Protein AF-A0A6C0BHE9-F1 (afdb_monomer)

Mean predicted aligned error: 17.54 Å

Secondary structure (DSSP, 8-state):
-HHHHHHHHHHHHHHHHHHHHHHHHHHT--HHHHHHHHTTTSTTHHHHHHHHTTT------SPPPEEEEEETTEEEEEETT-EEEES-SSS--EEEEE-TTS-EEE-HHHHHHHTT-

pLDDT: mean 76.9, std 15.09, range [45.19, 94.06]

Organism: NCBI:txid1070528

Nearest PDB structures (foldseek):
  6lek-assembly1_A  TM=3.441E-01  e=4.115E+00  Megabalanus rosa
  9b8p-assembly1_H  TM=2.866E-01  e=3.170E+00  Rattus norvegicus
  7vau-assembly1_G  TM=2.851E-01  e=6.932E+00  Thermus thermophilus HB8

Foldseek 3Di:
DVVVVVVVVVVVLVVVLVVLVVVCVVVVHDSVVSCCVPVVVDPVVVVVVVVCVVPPPPPPDPDFDWDWDADPNAIWTQGPQQFTWHPPPVDTDGFFGQDPVRDTDGDPVNVVVVVVD

Solvent-accessible surface area (backbone atoms only — not comparable to full-atom values): 7102 Å² total; per-residue (Å²): 114,71,70,59,56,53,51,51,51,51,52,54,51,51,53,53,52,53,52,48,46,52,52,16,65,78,67,73,46,63,44,70,61,51,46,60,72,76,51,63,90,42,81,71,55,61,57,56,61,61,62,43,73,81,64,70,68,68,81,73,64,95,65,80,68,61,45,85,42,77,54,96,91,40,68,27,30,33,33,93,81,33,42,26,24,46,68,46,84,92,66,61,44,82,40,33,36,54,46,96,88,71,50,73,50,68,39,74,76,49,58,59,63,62,76,74,113

Radius of gyration: 24.93 Å; Cα contacts (8 Å, |Δi|>4): 99; chains: 1; bounding box: 58×30×66 Å

Structure (mmCIF, N/CA/C/O backbone):
data_AF-A0A6C0BHE9-F1
#
_entry.id   AF-A0A6C0BHE9-F1
#
loop_
_atom_site.group_PDB
_atom_site.id
_atom_site.type_symbol
_atom_site.label_atom_id
_atom_site.label_alt_id
_atom_site.label_comp_id
_atom_site.label_asym_id
_atom_site.label_entity_id
_atom_site.label_seq_id
_atom_site.pdbx_PDB_ins_code
_atom_site.Cartn_x
_atom_site.Cartn_y
_atom_site.Cartn_z
_atom_site.occupancy
_atom_site.B_iso_or_equiv
_atom_site.auth_seq_id
_atom_site.auth_comp_id
_atom_site.auth_asym_id
_atom_site.auth_atom_id
_atom_site.pdbx_PDB_model_num
ATOM 1 N N . MET A 1 1 ? 25.960 2.075 -43.405 1.00 55.19 1 MET A N 1
ATOM 2 C CA . MET A 1 1 ? 26.737 1.858 -42.164 1.00 55.19 1 MET A CA 1
ATOM 3 C C . MET A 1 1 ? 25.887 2.069 -40.912 1.00 55.19 1 MET A C 1
ATOM 5 O O . MET A 1 1 ? 25.933 1.227 -40.027 1.00 55.19 1 MET A O 1
ATOM 9 N N . ASP A 1 2 ? 25.024 3.088 -40.876 1.00 70.06 2 ASP A N 1
ATOM 10 C CA . ASP A 1 2 ? 24.160 3.383 -39.716 1.00 70.06 2 ASP A CA 1
ATOM 11 C C . ASP A 1 2 ? 23.223 2.258 -39.255 1.00 70.06 2 ASP A C 1
ATOM 13 O O . ASP A 1 2 ? 22.941 2.150 -38.066 1.00 70.06 2 ASP A O 1
ATOM 17 N N . ALA A 1 3 ? 22.727 1.409 -40.161 1.00 74.62 3 ALA A N 1
ATOM 18 C CA . ALA A 1 3 ? 21.828 0.312 -39.790 1.00 74.62 3 ALA A CA 1
ATOM 19 C C . ALA A 1 3 ? 22.531 -0.766 -38.944 1.00 74.62 3 ALA A C 1
ATOM 21 O O . ALA A 1 3 ? 21.960 -1.267 -37.978 1.00 74.62 3 ALA A O 1
ATOM 22 N N . ILE A 1 4 ? 23.791 -1.069 -39.269 1.00 79.75 4 ILE A N 1
ATOM 23 C CA . ILE A 1 4 ? 24.601 -2.065 -38.557 1.00 79.75 4 ILE A CA 1
ATOM 24 C C . ILE A 1 4 ? 24.967 -1.536 -37.167 1.00 79.75 4 ILE A C 1
ATOM 26 O O . ILE A 1 4 ? 24.779 -2.239 -36.179 1.00 79.75 4 ILE A O 1
ATOM 30 N N . ALA A 1 5 ? 25.386 -0.270 -37.075 1.00 77.12 5 ALA A N 1
ATOM 31 C CA . ALA A 1 5 ? 25.684 0.378 -35.798 1.00 77.12 5 ALA A CA 1
ATOM 32 C C . ALA A 1 5 ? 24.461 0.416 -34.862 1.00 77.12 5 ALA A C 1
ATOM 34 O O . ALA A 1 5 ? 24.570 0.116 -33.675 1.00 77.12 5 ALA A O 1
ATOM 35 N N . LYS A 1 6 ? 23.270 0.711 -35.401 1.00 77.25 6 LYS A N 1
ATOM 36 C CA . LYS A 1 6 ? 22.013 0.673 -34.635 1.00 77.25 6 LYS A CA 1
ATOM 37 C C . LYS A 1 6 ? 21.667 -0.739 -34.158 1.00 77.25 6 LYS A C 1
ATOM 39 O O . LYS A 1 6 ? 21.261 -0.899 -33.013 1.00 77.25 6 LYS A O 1
ATOM 44 N N . SER A 1 7 ? 21.850 -1.749 -35.009 1.00 75.81 7 SER A N 1
ATOM 45 C CA . SER A 1 7 ? 21.594 -3.149 -34.652 1.00 75.81 7 SER A CA 1
ATOM 46 C C . SER A 1 7 ? 22.534 -3.650 -33.553 1.00 75.81 7 SER A C 1
ATOM 48 O O . SER A 1 7 ? 22.086 -4.335 -32.638 1.00 75.81 7 SER A O 1
ATOM 50 N N . LEU A 1 8 ? 23.819 -3.289 -33.617 1.00 79.62 8 LEU A N 1
ATOM 51 C CA . LEU A 1 8 ? 24.817 -3.618 -32.592 1.00 79.62 8 LEU A CA 1
ATOM 52 C C . LEU A 1 8 ? 24.490 -2.966 -31.249 1.00 79.62 8 LEU A C 1
ATOM 54 O O . LEU A 1 8 ? 24.479 -3.646 -30.226 1.00 79.62 8 LEU A O 1
ATOM 58 N N . ASN A 1 9 ? 24.143 -1.678 -31.259 1.00 80.94 9 ASN A N 1
ATOM 59 C CA . ASN A 1 9 ? 23.722 -0.986 -30.043 1.00 80.94 9 ASN A CA 1
ATOM 60 C C . ASN A 1 9 ? 22.469 -1.627 -29.437 1.00 80.94 9 ASN A C 1
ATOM 62 O O . ASN A 1 9 ? 22.406 -1.820 -28.228 1.00 80.94 9 ASN A O 1
ATOM 66 N N . GLN A 1 10 ? 21.495 -2.023 -30.261 1.00 77.62 10 GLN A N 1
ATOM 67 C CA . GLN A 1 10 ? 20.293 -2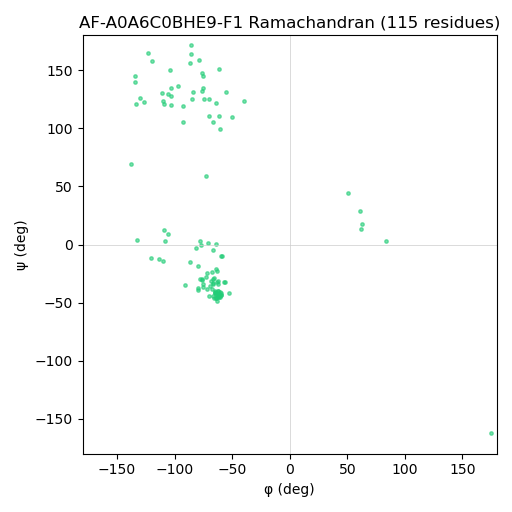.690 -29.764 1.00 77.62 10 GLN A CA 1
ATOM 68 C C . GLN A 1 10 ? 20.598 -4.061 -29.145 1.00 77.62 10 GLN A C 1
ATOM 70 O O . GLN A 1 10 ? 20.042 -4.387 -28.097 1.00 77.62 10 GLN A O 1
ATOM 75 N N . ALA A 1 11 ? 21.481 -4.850 -29.762 1.00 83.25 11 ALA A N 1
ATOM 76 C CA . ALA A 1 11 ? 21.901 -6.139 -29.218 1.00 83.25 11 ALA A CA 1
ATOM 77 C C . ALA A 1 11 ? 22.592 -5.974 -27.855 1.00 83.25 11 ALA A C 1
ATOM 79 O O . ALA A 1 11 ? 22.229 -6.654 -26.899 1.00 83.25 11 ALA A O 1
ATOM 80 N N . PHE A 1 12 ? 23.500 -5.002 -27.745 1.00 83.25 12 PHE A N 1
ATOM 81 C CA . PHE A 1 12 ? 24.197 -4.685 -26.499 1.00 83.25 12 PHE A CA 1
ATOM 82 C C . PHE A 1 12 ? 23.244 -4.228 -25.383 1.00 83.25 12 PHE A C 1
ATOM 84 O O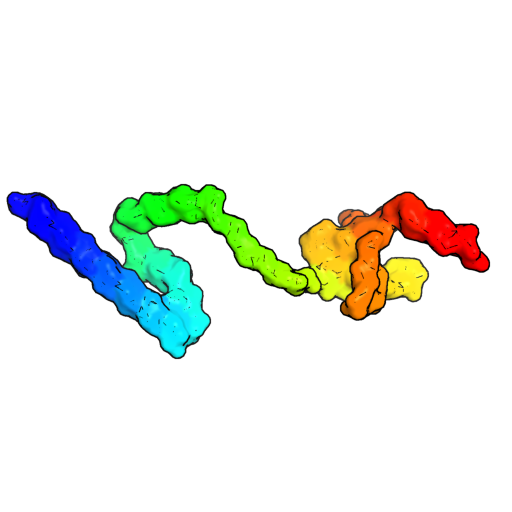 . PHE A 1 12 ? 23.372 -4.647 -24.234 1.00 83.25 12 PHE A O 1
ATOM 91 N N . ILE A 1 13 ? 22.249 -3.398 -25.713 1.00 82.56 13 ILE A N 1
ATOM 92 C CA . ILE A 1 13 ? 21.219 -2.975 -24.752 1.00 82.56 13 ILE A CA 1
ATOM 93 C C . ILE A 1 13 ? 20.416 -4.183 -24.263 1.00 82.56 13 ILE A C 1
ATOM 95 O O . ILE A 1 13 ? 20.188 -4.311 -23.063 1.00 82.56 13 ILE A O 1
ATOM 99 N N . ASN A 1 14 ? 20.012 -5.076 -25.168 1.00 83.25 14 ASN A N 1
ATOM 100 C CA . ASN A 1 14 ? 19.232 -6.261 -24.812 1.00 83.25 14 ASN A CA 1
ATOM 101 C C . ASN A 1 14 ? 20.017 -7.195 -23.882 1.00 83.25 14 ASN A C 1
ATOM 103 O O . ASN A 1 14 ? 19.481 -7.658 -22.879 1.00 83.25 14 ASN A O 1
ATOM 107 N N . GLU A 1 15 ? 21.292 -7.436 -24.181 1.00 87.19 15 GLU A N 1
ATOM 108 C CA . GLU A 1 15 ? 22.166 -8.259 -23.343 1.00 87.19 15 GLU A CA 1
ATOM 109 C C . GLU A 1 15 ? 22.341 -7.654 -21.944 1.00 87.19 15 GLU A C 1
ATOM 111 O O . GLU A 1 15 ? 22.197 -8.342 -20.934 1.00 87.19 15 GLU A O 1
ATOM 116 N N . LYS A 1 16 ? 22.545 -6.336 -21.874 1.00 84.81 16 LYS A N 1
ATOM 117 C CA . LYS A 1 16 ? 22.653 -5.605 -20.610 1.00 84.81 16 LYS A CA 1
ATOM 118 C C . L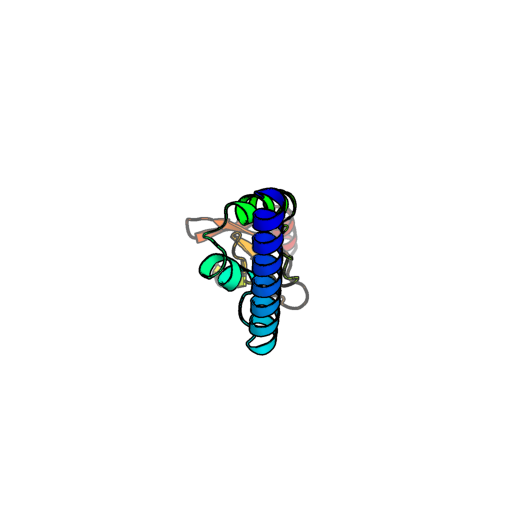YS A 1 16 ? 21.370 -5.668 -19.777 1.00 84.81 16 LYS A C 1
ATOM 120 O O . LYS A 1 16 ? 21.445 -5.802 -18.559 1.00 84.81 16 LYS A O 1
ATOM 125 N N . VAL A 1 17 ? 20.202 -5.577 -20.412 1.00 85.62 17 VAL A N 1
ATOM 126 C CA . VAL A 1 17 ? 18.900 -5.726 -19.740 1.00 85.62 17 VAL A CA 1
ATOM 127 C C . VAL A 1 17 ? 18.748 -7.136 -19.175 1.00 85.62 17 VAL A C 1
ATOM 129 O O . VAL A 1 17 ? 18.393 -7.277 -18.008 1.00 85.62 17 VAL A O 1
ATOM 132 N N . ASN A 1 18 ? 19.081 -8.166 -19.955 1.00 88.94 18 ASN A N 1
ATOM 133 C CA . ASN A 1 18 ? 19.010 -9.556 -19.500 1.00 88.94 18 ASN A CA 1
ATOM 134 C C . ASN A 1 18 ? 19.913 -9.806 -18.286 1.00 88.94 18 ASN A C 1
ATOM 136 O O . ASN A 1 18 ? 19.471 -10.408 -17.313 1.00 88.94 18 ASN A O 1
ATOM 140 N N . LEU A 1 19 ? 21.140 -9.277 -18.302 1.00 89.56 19 LEU A N 1
ATOM 141 C CA . LEU A 1 19 ? 22.059 -9.380 -17.168 1.00 89.56 19 LEU A CA 1
ATOM 142 C C . LEU A 1 19 ? 21.477 -8.742 -15.896 1.00 89.56 19 LEU A C 1
ATOM 144 O O . LEU A 1 19 ? 21.563 -9.316 -14.814 1.00 89.56 19 LEU A O 1
ATOM 148 N N . LEU A 1 20 ? 20.866 -7.560 -16.019 1.00 87.25 20 LEU A N 1
ATOM 149 C CA . LEU A 1 20 ? 20.253 -6.869 -14.882 1.00 87.25 20 LEU A CA 1
ATOM 150 C C . LEU A 1 20 ? 19.036 -7.622 -14.337 1.00 87.25 20 LEU A C 1
ATOM 152 O O . LEU A 1 20 ? 18.833 -7.619 -13.128 1.00 87.25 20 LEU A O 1
ATOM 156 N N . HIS A 1 21 ? 18.269 -8.292 -15.200 1.00 85.88 21 HIS A N 1
ATOM 157 C CA . HIS A 1 21 ? 17.193 -9.188 -14.775 1.00 85.88 21 HIS A CA 1
ATOM 158 C C . HIS A 1 21 ? 17.724 -10.373 -13.965 1.00 85.88 21 HIS A C 1
ATOM 160 O O . HIS A 1 21 ? 17.217 -10.620 -12.876 1.00 85.88 21 HIS A O 1
ATOM 166 N N . THR A 1 22 ? 18.768 -11.056 -14.442 1.00 90.38 22 THR A N 1
ATOM 167 C CA . THR A 1 22 ? 19.369 -12.185 -13.714 1.00 90.38 22 THR A CA 1
ATOM 168 C C . THR A 1 22 ? 19.910 -11.752 -12.351 1.00 90.38 22 THR A C 1
ATOM 170 O O . THR A 1 22 ? 19.615 -12.379 -11.343 1.00 90.38 22 THR A O 1
ATOM 173 N N . ILE A 1 23 ? 20.629 -10.627 -12.290 1.00 86.25 23 ILE A N 1
ATOM 174 C CA . ILE A 1 23 ? 21.141 -10.085 -11.022 1.00 86.25 23 ILE A CA 1
ATOM 175 C C . ILE A 1 23 ? 19.989 -9.717 -10.077 1.00 86.25 23 ILE A C 1
ATOM 177 O O . ILE A 1 23 ? 20.071 -9.941 -8.874 1.00 86.25 23 ILE A O 1
ATOM 181 N N . ALA A 1 24 ? 18.910 -9.141 -10.597 1.00 88.75 24 ALA A N 1
ATOM 182 C CA . ALA A 1 24 ? 17.766 -8.790 -9.771 1.00 88.75 24 ALA A CA 1
ATOM 183 C C . ALA A 1 24 ? 17.079 -10.027 -9.177 1.00 88.75 24 ALA A C 1
ATOM 185 O O . ALA A 1 24 ? 16.715 -10.006 -8.003 1.00 88.75 24 ALA A O 1
ATOM 186 N N . GLU A 1 25 ? 16.947 -11.102 -9.957 1.00 87.50 25 GLU A N 1
ATOM 187 C CA . GLU A 1 25 ? 16.399 -12.380 -9.492 1.00 87.50 25 GLU A CA 1
ATOM 188 C C . GLU A 1 25 ? 17.300 -13.042 -8.439 1.00 87.50 25 GLU A C 1
ATOM 190 O O . GLU A 1 25 ? 16.805 -13.430 -7.382 1.00 87.50 25 GLU A O 1
ATOM 195 N N . ASP A 1 26 ? 18.615 -13.093 -8.673 1.00 91.69 26 ASP A N 1
ATOM 196 C CA . ASP A 1 26 ? 19.578 -13.743 -7.771 1.00 91.69 26 ASP A CA 1
ATOM 197 C C . ASP A 1 2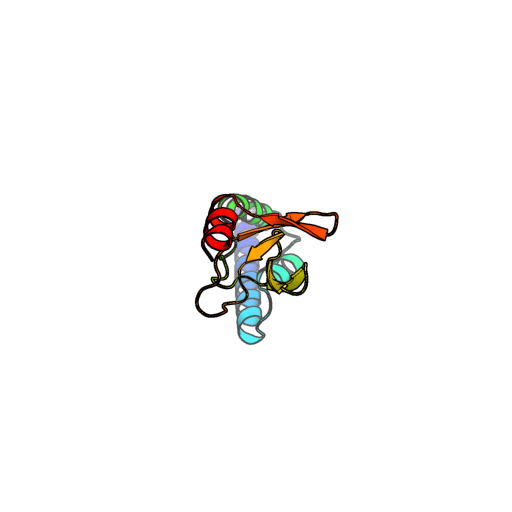6 ? 19.713 -13.026 -6.418 1.00 91.69 26 ASP A C 1
ATOM 199 O O . ASP A 1 26 ? 19.936 -13.660 -5.384 1.00 91.69 26 ASP A O 1
ATOM 203 N N . TYR A 1 27 ? 19.580 -11.697 -6.412 1.00 89.62 27 TYR A N 1
ATOM 204 C CA . TYR A 1 27 ? 19.789 -10.862 -5.225 1.00 89.62 27 TYR A CA 1
ATOM 205 C C . TYR A 1 27 ? 18.492 -10.270 -4.649 1.00 89.62 27 TYR A C 1
ATOM 207 O O . TYR A 1 27 ? 18.551 -9.503 -3.687 1.00 89.62 27 TYR A O 1
ATOM 215 N N . GLY A 1 28 ? 17.326 -10.604 -5.215 1.00 86.25 28 GLY A N 1
ATOM 216 C CA . GLY A 1 28 ? 16.023 -10.086 -4.778 1.00 86.25 28 GLY A CA 1
ATOM 217 C C . GLY A 1 28 ? 15.890 -8.562 -4.887 1.00 86.25 28 GLY A C 1
ATOM 218 O O . GLY A 1 28 ? 15.188 -7.943 -4.088 1.00 86.25 28 GLY A O 1
ATOM 219 N N . LEU A 1 29 ? 16.602 -7.948 -5.833 1.00 85.00 29 LEU A N 1
ATOM 220 C CA . LEU A 1 29 ? 16.612 -6.499 -6.039 1.00 85.00 29 LEU A CA 1
ATOM 221 C C . LEU A 1 29 ? 15.465 -6.072 -6.958 1.00 85.00 29 LEU A C 1
ATOM 223 O O . LEU A 1 29 ? 14.996 -6.843 -7.795 1.00 85.00 29 LEU A O 1
ATOM 227 N N . ASP A 1 30 ? 15.041 -4.812 -6.849 1.00 82.06 30 ASP A N 1
ATOM 228 C CA . ASP A 1 30 ? 14.068 -4.265 -7.789 1.00 82.06 30 ASP A CA 1
ATOM 229 C C . ASP A 1 30 ? 14.710 -4.083 -9.174 1.00 82.06 30 ASP A C 1
ATOM 231 O O . ASP A 1 30 ? 15.572 -3.226 -9.399 1.00 82.06 30 ASP A O 1
ATOM 235 N N . VAL A 1 31 ? 14.264 -4.913 -10.119 1.00 81.94 31 VAL A N 1
ATOM 236 C CA . VAL A 1 31 ? 14.649 -4.859 -11.533 1.00 81.94 31 VAL A CA 1
ATOM 237 C C . VAL A 1 31 ? 14.434 -3.454 -12.094 1.00 81.94 31 VAL A C 1
ATOM 239 O O . VAL A 1 31 ? 15.271 -2.952 -12.847 1.00 81.94 31 VAL A O 1
ATOM 242 N N . ASP A 1 32 ? 13.316 -2.808 -11.748 1.00 75.12 32 ASP A N 1
ATOM 243 C CA . ASP A 1 32 ? 12.951 -1.515 -12.322 1.00 75.12 32 ASP A CA 1
ATOM 244 C C . ASP A 1 32 ? 13.915 -0.412 -11.831 1.00 75.12 32 ASP A C 1
ATOM 246 O O . ASP A 1 32 ? 14.310 0.454 -12.620 1.00 75.12 32 ASP A O 1
ATOM 250 N N . GLU A 1 33 ? 14.386 -0.484 -10.580 1.00 78.25 33 GLU A N 1
ATOM 251 C CA . GLU A 1 33 ? 15.423 0.405 -10.038 1.00 78.25 33 GLU A CA 1
ATOM 252 C C . GLU A 1 33 ? 16.784 0.178 -10.719 1.00 78.25 33 GLU A C 1
ATOM 254 O O . GLU A 1 33 ? 17.456 1.131 -11.130 1.00 78.25 33 GLU A O 1
ATOM 259 N N . LEU A 1 34 ? 17.177 -1.084 -10.917 1.00 80.25 34 LEU A N 1
ATOM 260 C CA . LEU A 1 34 ? 18.419 -1.452 -11.604 1.00 80.25 34 LEU A CA 1
ATOM 261 C C . LEU A 1 34 ? 18.428 -0.971 -13.061 1.00 80.25 34 LEU A C 1
ATOM 263 O O . LEU A 1 34 ? 19.397 -0.357 -13.520 1.00 80.25 34 LEU A O 1
ATOM 267 N N . LEU A 1 35 ? 17.332 -1.176 -13.790 1.00 82.00 35 LEU A N 1
ATOM 268 C CA . LEU A 1 35 ? 17.187 -0.684 -15.159 1.00 82.00 35 LEU A CA 1
ATOM 269 C C . LEU A 1 35 ? 17.207 0.850 -15.203 1.00 82.00 35 LEU A C 1
ATOM 271 O O . LEU A 1 35 ? 17.882 1.436 -16.055 1.00 82.00 35 LEU A O 1
ATOM 275 N N . ALA A 1 36 ? 16.536 1.512 -14.258 1.00 74.81 36 ALA A N 1
ATOM 276 C CA . ALA A 1 36 ? 16.529 2.967 -14.152 1.00 74.81 36 ALA A CA 1
ATOM 277 C C . ALA A 1 36 ? 17.891 3.559 -13.763 1.00 74.81 36 ALA A C 1
ATOM 279 O O . ALA A 1 36 ? 18.152 4.716 -14.079 1.00 74.81 36 ALA A O 1
ATOM 280 N N . LYS A 1 37 ? 18.776 2.806 -13.108 1.00 78.94 37 LYS A N 1
ATOM 281 C CA . LYS A 1 37 ? 20.111 3.280 -12.713 1.00 78.94 37 LYS A CA 1
ATOM 282 C C . LYS A 1 37 ? 21.180 2.998 -13.764 1.00 78.94 37 LYS A C 1
ATOM 284 O O . LYS A 1 37 ? 22.090 3.804 -13.947 1.00 78.94 37 LYS A O 1
ATOM 289 N N . TYR A 1 38 ? 21.072 1.868 -14.462 1.00 77.06 38 TYR A N 1
ATOM 290 C CA . TYR A 1 38 ? 22.136 1.378 -15.339 1.00 77.06 38 TYR A CA 1
ATOM 291 C C . TYR A 1 38 ? 21.807 1.452 -16.837 1.00 77.06 38 TYR A C 1
ATOM 293 O O . TYR A 1 38 ? 22.733 1.351 -17.644 1.00 77.06 38 TYR A O 1
ATOM 301 N N . VAL A 1 39 ? 20.549 1.669 -17.244 1.00 73.25 39 VAL A N 1
ATOM 302 C CA . VAL A 1 39 ? 20.128 1.715 -18.668 1.00 73.25 39 VAL A CA 1
ATOM 303 C C . VAL A 1 39 ? 19.644 3.111 -19.112 1.00 73.25 39 VAL A C 1
ATOM 305 O O . VAL A 1 39 ? 19.564 3.395 -20.304 1.00 73.25 39 VAL A O 1
ATOM 308 N N . THR A 1 40 ? 19.407 4.039 -18.182 1.00 60.00 40 THR A N 1
ATOM 309 C CA . THR A 1 40 ? 18.757 5.360 -18.374 1.00 60.00 40 THR A CA 1
ATOM 310 C C . THR A 1 40 ? 19.398 6.342 -19.354 1.00 60.00 40 THR A C 1
ATOM 312 O O . THR A 1 40 ? 18.758 7.335 -19.699 1.00 60.00 40 THR A O 1
ATOM 315 N N . ASN A 1 41 ? 20.607 6.091 -19.853 1.00 56.22 41 ASN A N 1
ATOM 316 C CA . ASN A 1 41 ? 21.233 6.964 -20.849 1.00 56.22 41 ASN A CA 1
ATOM 317 C C . ASN A 1 41 ? 20.753 6.714 -22.288 1.00 56.22 41 ASN A C 1
ATOM 319 O O . ASN A 1 41 ? 21.148 7.451 -23.192 1.00 56.22 41 ASN A O 1
ATOM 323 N N . ASP A 1 42 ? 19.883 5.725 -22.518 1.00 54.41 42 ASP A N 1
ATOM 324 C CA . ASP A 1 42 ? 19.383 5.409 -23.853 1.00 54.41 42 ASP A CA 1
ATOM 325 C C . ASP A 1 42 ? 17.901 5.795 -24.023 1.00 54.41 42 ASP A C 1
ATOM 327 O O . ASP A 1 42 ? 17.004 5.327 -23.313 1.00 54.41 42 ASP A O 1
ATOM 331 N N . LYS A 1 43 ? 17.620 6.668 -25.003 1.00 55.22 43 LYS A N 1
ATOM 332 C CA . LYS A 1 43 ? 16.273 7.191 -25.321 1.00 55.22 43 LYS A CA 1
ATOM 333 C C . LYS A 1 43 ? 15.264 6.088 -25.691 1.00 55.22 43 LYS A C 1
ATOM 335 O O . LYS A 1 43 ? 14.065 6.364 -25.774 1.00 55.22 43 LYS A O 1
ATOM 340 N N . SER A 1 44 ? 15.721 4.853 -25.887 1.00 53.97 44 SER A N 1
ATOM 341 C CA . SER A 1 44 ? 14.903 3.656 -26.107 1.00 53.97 44 SER A CA 1
ATOM 342 C C . SER A 1 44 ? 14.068 3.234 -24.880 1.00 53.97 44 SER A C 1
ATOM 344 O O . SER A 1 44 ? 12.943 2.758 -25.054 1.00 53.97 44 SER A O 1
ATOM 346 N N . VAL A 1 45 ? 14.515 3.510 -23.646 1.00 52.50 45 VAL A N 1
ATOM 347 C CA . VAL A 1 45 ? 13.769 3.180 -22.405 1.00 52.50 45 VAL A CA 1
ATOM 348 C C . VAL A 1 45 ? 12.553 4.096 -22.195 1.00 52.50 45 VAL A C 1
ATOM 350 O O . VAL A 1 45 ? 11.519 3.678 -21.668 1.00 52.50 45 VAL A O 1
ATOM 353 N N . ALA A 1 46 ? 12.605 5.333 -22.704 1.00 52.84 46 ALA A N 1
ATOM 354 C CA . ALA A 1 46 ? 11.495 6.286 -22.612 1.00 52.84 46 ALA A CA 1
ATOM 355 C C . ALA A 1 46 ? 10.223 5.811 -23.346 1.00 52.84 46 ALA A C 1
ATOM 357 O O . ALA A 1 46 ? 9.114 6.237 -23.007 1.00 52.84 46 ALA A O 1
ATOM 358 N N . LYS A 1 47 ? 10.359 4.907 -24.329 1.00 47.91 47 LYS A N 1
ATOM 359 C CA . LYS A 1 47 ? 9.221 4.289 -25.026 1.00 47.91 47 LYS A CA 1
ATOM 360 C C . LYS A 1 47 ? 8.534 3.225 -24.157 1.00 47.91 47 LYS A C 1
ATOM 362 O O . LYS A 1 47 ? 7.307 3.177 -24.134 1.00 47.91 47 LYS A O 1
ATOM 367 N N . TYR A 1 48 ? 9.296 2.466 -23.365 1.00 50.97 48 TYR A N 1
ATOM 368 C CA . TYR A 1 48 ? 8.763 1.486 -22.407 1.00 50.97 48 TYR A CA 1
ATOM 369 C C . TYR A 1 48 ? 8.089 2.149 -21.196 1.00 50.97 48 TYR A C 1
ATOM 371 O O . TYR A 1 48 ? 7.006 1.729 -20.783 1.00 50.97 48 TYR A O 1
ATOM 379 N N . ALA A 1 49 ? 8.650 3.253 -20.690 1.00 52.44 49 ALA A N 1
ATOM 380 C CA . ALA A 1 49 ? 8.064 4.015 -19.581 1.00 52.44 49 ALA A CA 1
ATOM 381 C C . ALA A 1 49 ? 6.690 4.632 -19.925 1.00 52.44 49 ALA A C 1
ATOM 383 O O . ALA A 1 49 ? 5.814 4.735 -19.065 1.00 52.44 49 ALA A O 1
ATOM 384 N N . LYS A 1 50 ? 6.468 5.020 -21.190 1.00 49.12 50 LYS A N 1
ATOM 385 C CA . LYS A 1 50 ? 5.169 5.547 -21.648 1.00 49.12 50 LYS A CA 1
ATOM 386 C C . LYS A 1 50 ? 4.131 4.448 -21.891 1.00 49.12 50 LYS A C 1
ATOM 388 O O . LYS A 1 50 ? 2.951 4.702 -21.679 1.00 49.12 50 LYS A O 1
ATOM 393 N N . MET A 1 51 ? 4.553 3.236 -22.261 1.00 48.22 51 MET A N 1
ATOM 394 C CA . MET A 1 51 ? 3.641 2.111 -22.512 1.00 48.22 51 MET A CA 1
ATOM 395 C C . MET A 1 51 ? 3.103 1.472 -21.217 1.00 48.22 51 MET A C 1
ATOM 397 O O . MET A 1 51 ? 1.961 1.021 -21.188 1.00 48.22 51 MET A O 1
ATOM 401 N N . LYS A 1 52 ? 3.875 1.491 -20.115 1.00 45.88 52 LYS A N 1
ATOM 402 C CA . LYS A 1 52 ? 3.416 0.994 -18.799 1.00 45.88 52 LYS A CA 1
ATOM 403 C C . LYS A 1 52 ? 2.523 1.976 -18.027 1.00 45.88 52 LYS A C 1
ATOM 405 O O . LYS A 1 52 ? 1.787 1.527 -17.154 1.00 45.88 52 LYS A O 1
ATOM 410 N N . LYS A 1 53 ? 2.504 3.282 -18.334 1.00 45.47 53 LYS A N 1
ATOM 411 C CA . LYS A 1 53 ? 1.618 4.235 -17.623 1.00 45.47 53 LYS A CA 1
ATOM 412 C C . LYS A 1 53 ? 0.123 3.954 -17.825 1.00 45.47 53 LYS A C 1
ATOM 414 O O . LYS A 1 53 ? -0.674 4.348 -16.984 1.00 45.47 53 LYS A O 1
ATOM 419 N N . SER A 1 54 ? -0.248 3.233 -18.881 1.00 45.19 54 SER A N 1
ATOM 420 C CA . SER A 1 54 ? -1.635 2.821 -19.135 1.00 45.19 54 SER A CA 1
ATOM 421 C C . SER A 1 54 ? -2.023 1.503 -18.444 1.00 45.19 54 SER A C 1
ATOM 423 O O . SER A 1 54 ? -3.208 1.213 -18.333 1.00 45.19 54 SER A O 1
ATOM 425 N N . TYR A 1 55 ? -1.049 0.716 -17.962 1.00 51.31 55 TYR A N 1
ATOM 426 C CA . TYR A 1 55 ? -1.270 -0.641 -17.433 1.00 51.31 55 TYR A CA 1
ATOM 427 C C . TYR A 1 55 ? -0.601 -0.930 -16.084 1.00 51.31 55 TYR A C 1
ATOM 429 O O . TYR A 1 55 ? -0.732 -2.043 -15.578 1.00 51.31 55 TYR A O 1
ATOM 437 N N . ALA A 1 56 ? 0.059 0.044 -15.449 1.00 49.34 56 ALA A N 1
ATOM 438 C CA . ALA A 1 56 ? 0.522 -0.061 -14.066 1.00 49.34 56 ALA A CA 1
ATOM 439 C C . ALA A 1 56 ? -0.666 0.033 -13.089 1.00 49.34 56 ALA A C 1
ATOM 441 O O . ALA A 1 56 ? -0.744 0.898 -12.218 1.00 49.34 56 ALA A O 1
ATOM 442 N N . LYS A 1 57 ? -1.612 -0.896 -13.234 1.00 54.94 57 LYS A N 1
ATOM 443 C CA . LYS A 1 57 ? -2.449 -1.363 -12.140 1.00 54.94 57 LYS A CA 1
ATOM 444 C C . LYS A 1 57 ? -1.447 -1.952 -11.146 1.00 54.94 57 LYS A C 1
ATOM 446 O O . LYS A 1 57 ? -0.934 -3.044 -11.382 1.00 54.94 57 LYS A O 1
ATOM 451 N N . LYS A 1 58 ? -1.086 -1.191 -10.101 1.00 55.78 58 LYS A N 1
ATOM 452 C CA . LYS A 1 58 ? -0.385 -1.734 -8.926 1.00 55.78 58 LYS A CA 1
ATOM 453 C C . LYS A 1 58 ? -1.029 -3.088 -8.641 1.00 55.78 58 LYS A C 1
ATOM 455 O O . LYS A 1 58 ? -2.258 -3.131 -8.533 1.00 55.78 58 LYS A O 1
ATOM 460 N N . LYS A 1 59 ? -0.242 -4.173 -8.601 1.00 53.53 59 LYS A N 1
ATOM 461 C CA . LYS A 1 59 ? -0.733 -5.448 -8.068 1.00 53.53 59 LYS A CA 1
ATOM 462 C C . LYS A 1 59 ? -1.350 -5.089 -6.723 1.00 53.53 59 LYS A C 1
ATOM 464 O O . LYS A 1 59 ? -0.651 -4.594 -5.844 1.00 53.53 59 LYS A O 1
ATOM 469 N N . LYS A 1 60 ? -2.677 -5.173 -6.649 1.00 55.97 60 LYS A N 1
ATOM 470 C CA . LYS A 1 60 ? -3.421 -4.944 -5.421 1.00 55.97 60 LYS A CA 1
ATOM 471 C C . LYS A 1 60 ? -2.880 -6.030 -4.501 1.00 55.97 60 LYS A C 1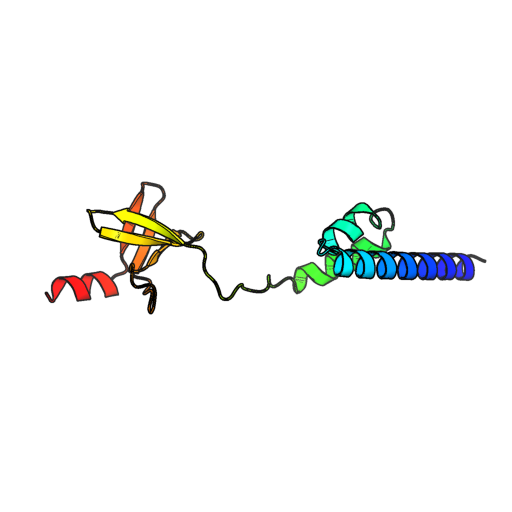
ATOM 473 O O . LYS A 1 60 ? -3.039 -7.201 -4.829 1.00 55.97 60 LYS A O 1
ATOM 478 N N . SER A 1 61 ? -2.126 -5.669 -3.468 1.00 55.22 61 SER A N 1
ATOM 479 C CA . SER A 1 61 ? -1.938 -6.616 -2.381 1.00 55.22 61 SER A CA 1
ATOM 480 C C . SER A 1 61 ? -3.345 -6.981 -1.923 1.00 55.22 61 SER A C 1
ATOM 482 O O . SER A 1 61 ? -4.185 -6.095 -1.749 1.00 55.22 61 SER A O 1
ATOM 484 N N . ASP A 1 62 ? -3.626 -8.272 -1.779 1.00 67.31 62 ASP A N 1
ATOM 485 C CA . ASP A 1 62 ? -4.898 -8.722 -1.200 1.00 67.31 62 ASP A CA 1
ATOM 486 C C . ASP A 1 62 ? -4.999 -8.342 0.291 1.00 67.31 62 ASP A C 1
ATOM 488 O O . ASP A 1 62 ? -6.038 -8.505 0.920 1.00 67.31 62 ASP A O 1
ATOM 492 N N . TYR A 1 63 ? -3.919 -7.780 0.835 1.00 72.44 63 TYR A N 1
ATOM 493 C CA . TYR A 1 63 ? -3.795 -7.265 2.184 1.00 72.44 63 TYR A CA 1
ATOM 494 C C . TYR A 1 63 ? -4.027 -5.755 2.224 1.00 72.44 63 TYR A C 1
ATOM 496 O O . TYR A 1 63 ? -3.498 -5.004 1.393 1.00 72.44 63 TYR A O 1
ATOM 504 N N . VAL A 1 64 ? -4.795 -5.333 3.226 1.00 75.62 64 VAL A N 1
ATOM 505 C CA . VAL A 1 64 ? -4.975 -3.939 3.631 1.00 75.62 64 VAL A CA 1
ATOM 506 C C . VAL A 1 64 ? -4.143 -3.730 4.892 1.00 75.62 64 VAL A C 1
ATOM 508 O O . VAL A 1 64 ? -4.356 -4.418 5.886 1.00 75.62 64 VAL A O 1
ATOM 511 N N . GLU A 1 65 ? -3.186 -2.807 4.844 1.00 82.81 65 GLU A N 1
ATOM 512 C CA . GLU A 1 65 ? -2.499 -2.337 6.047 1.00 82.81 65 GLU A CA 1
ATOM 513 C C . GLU A 1 65 ? -3.447 -1.413 6.816 1.00 82.81 65 GLU A C 1
ATOM 515 O O . GLU A 1 65 ? -3.985 -0.455 6.247 1.00 82.81 65 GLU A O 1
ATOM 520 N N . ALA A 1 66 ? -3.669 -1.729 8.089 1.00 87.38 66 ALA A N 1
ATOM 521 C CA . ALA A 1 66 ? -4.517 -0.960 8.982 1.00 87.38 66 ALA A CA 1
ATOM 522 C C . ALA A 1 66 ? -3.833 -0.764 10.338 1.00 87.38 66 ALA A C 1
ATOM 524 O O . ALA A 1 66 ? -3.129 -1.649 10.825 1.00 87.38 66 ALA A O 1
ATOM 525 N N . GLU A 1 67 ? -4.062 0.398 10.937 1.00 90.31 67 GLU A N 1
ATOM 526 C CA . GLU A 1 67 ? -3.587 0.779 12.262 1.00 90.31 67 GLU A CA 1
ATOM 527 C C . GLU A 1 67 ? -4.731 0.710 13.277 1.00 90.31 67 GLU A C 1
ATOM 529 O O . GLU A 1 67 ? -5.899 0.929 12.943 1.00 90.31 67 GLU A O 1
ATOM 534 N N . GLU A 1 68 ? -4.404 0.425 14.534 1.00 92.25 68 GLU A N 1
ATOM 535 C CA . GLU A 1 68 ? -5.383 0.462 15.617 1.00 92.25 68 GLU A CA 1
ATOM 536 C C . GLU A 1 68 ? -5.692 1.909 16.011 1.00 92.25 68 GLU A C 1
ATOM 538 O O . GLU A 1 68 ? -4.794 2.721 16.243 1.00 92.25 68 GLU A O 1
ATOM 543 N N . TYR A 1 69 ? -6.977 2.232 16.125 1.00 90.62 69 TYR A N 1
ATOM 544 C CA . TYR A 1 69 ? -7.437 3.559 16.507 1.00 90.62 69 TYR A CA 1
ATOM 545 C C . TYR A 1 69 ? -8.524 3.486 17.573 1.00 90.62 69 TYR A C 1
ATOM 547 O O . TYR A 1 69 ? -9.596 2.921 17.351 1.00 90.62 69 TYR A O 1
ATOM 555 N N . THR A 1 70 ? -8.273 4.107 18.722 1.00 89.25 70 THR A N 1
ATOM 556 C CA . THR A 1 70 ? -9.242 4.167 19.820 1.00 89.25 70 THR A CA 1
ATOM 557 C C . THR A 1 70 ? -10.080 5.436 19.723 1.00 89.25 70 THR A C 1
ATOM 559 O O . THR A 1 70 ? -9.559 6.546 19.832 1.00 89.25 70 THR A O 1
ATOM 562 N N . TYR A 1 71 ? -11.395 5.272 19.586 1.00 87.38 71 TYR A N 1
ATOM 563 C CA . TYR A 1 71 ? -12.376 6.356 19.581 1.00 87.38 71 TYR A CA 1
ATOM 564 C C . TYR A 1 71 ? -13.507 6.032 20.560 1.00 87.38 71 TYR A C 1
ATOM 566 O O . TYR A 1 71 ? -14.109 4.963 20.482 1.00 87.38 71 TYR A O 1
ATOM 574 N N . ASN A 1 72 ? -13.799 6.942 21.495 1.00 86.25 72 ASN A N 1
ATOM 575 C CA . ASN A 1 72 ? -14.802 6.740 22.553 1.00 86.25 72 ASN A CA 1
ATOM 576 C C . ASN A 1 72 ? -14.630 5.410 23.322 1.00 86.25 72 ASN A C 1
ATOM 578 O O . ASN A 1 72 ? -15.603 4.701 23.563 1.00 86.25 72 ASN A O 1
ATOM 582 N N . ASN A 1 73 ? -13.391 5.065 23.694 1.00 86.19 73 ASN A N 1
ATOM 583 C CA . ASN A 1 73 ? -13.015 3.808 24.369 1.00 86.19 73 ASN A CA 1
ATOM 584 C C . ASN A 1 73 ? -13.287 2.517 23.574 1.00 86.19 73 ASN A C 1
ATOM 586 O O . ASN A 1 73 ? -13.216 1.429 24.142 1.00 86.19 73 ASN A O 1
ATOM 590 N N . ILE A 1 74 ? -13.571 2.615 22.275 1.00 87.12 74 ILE A N 1
ATOM 591 C CA . ILE A 1 74 ? -13.708 1.465 21.380 1.00 87.12 74 ILE A CA 1
ATOM 592 C C . ILE A 1 74 ? -12.530 1.474 20.408 1.00 87.12 74 ILE A C 1
ATOM 594 O O . ILE A 1 74 ? -12.235 2.503 19.797 1.00 87.12 74 ILE A O 1
ATOM 598 N N . THR A 1 75 ? -11.860 0.332 20.275 1.00 90.12 75 THR A N 1
ATOM 599 C CA . THR A 1 75 ? -10.775 0.144 19.308 1.00 90.12 75 THR A CA 1
ATOM 600 C C . THR A 1 75 ? -11.351 -0.226 17.946 1.00 90.12 75 THR A C 1
ATOM 602 O O . THR A 1 75 ? -12.176 -1.133 17.827 1.00 90.12 75 THR A O 1
ATOM 605 N N . TYR A 1 76 ? -10.890 0.472 16.918 1.00 92.00 76 TYR A N 1
ATOM 606 C CA . TYR A 1 76 ? -11.213 0.255 15.514 1.00 92.00 76 TYR A CA 1
ATOM 607 C C . TYR A 1 76 ? -9.932 0.029 14.713 1.00 92.00 76 TYR A C 1
ATOM 609 O O . TYR A 1 76 ? -8.838 0.332 15.188 1.00 92.00 76 TYR A O 1
ATOM 617 N N . LEU A 1 77 ? -10.068 -0.479 13.492 1.00 92.62 77 LEU A N 1
ATOM 618 C CA . LEU A 1 77 ? -8.963 -0.575 12.537 1.00 92.62 77 LEU A CA 1
ATOM 619 C C . LEU A 1 77 ? -9.121 0.532 11.495 1.00 92.62 77 LEU A C 1
ATOM 621 O O . LEU A 1 77 ? -10.230 0.751 11.009 1.00 92.62 77 LEU A O 1
ATOM 625 N N . VAL A 1 78 ? -8.043 1.235 11.158 1.00 93.12 78 VAL A N 1
ATOM 626 C CA . VAL A 1 78 ? -8.058 2.340 10.190 1.00 93.12 78 VAL A CA 1
ATOM 627 C C . VAL A 1 78 ? -7.012 2.107 9.117 1.00 93.12 78 VAL A C 1
ATOM 629 O O . VAL A 1 78 ? -5.836 1.963 9.428 1.00 93.12 78 VAL A O 1
ATOM 632 N N . ASP A 1 79 ? -7.427 2.077 7.853 1.00 91.69 79 ASP A N 1
ATOM 633 C CA . ASP A 1 79 ? -6.496 1.884 6.739 1.00 91.69 79 ASP A CA 1
ATOM 634 C C . ASP A 1 79 ? -5.845 3.193 6.258 1.00 91.69 79 ASP A C 1
ATOM 636 O O . ASP A 1 79 ? -6.246 4.303 6.619 1.00 91.69 79 ASP A O 1
ATOM 640 N N . GLY A 1 80 ? -4.863 3.074 5.359 1.00 85.88 80 GLY A N 1
ATOM 641 C CA . GLY A 1 80 ? -4.195 4.224 4.731 1.00 85.88 80 GLY A CA 1
ATOM 642 C C . GLY A 1 80 ? -5.091 5.109 3.843 1.00 85.88 80 GLY A C 1
ATOM 643 O O . GLY A 1 80 ? -4.605 6.068 3.244 1.00 85.88 80 GLY A O 1
ATOM 644 N N . ARG A 1 81 ? -6.387 4.796 3.712 1.00 88.94 81 ARG A N 1
ATOM 645 C CA . ARG A 1 81 ? -7.413 5.619 3.049 1.00 88.94 81 ARG A CA 1
ATOM 646 C C . ARG A 1 81 ? -8.400 6.219 4.052 1.00 88.94 81 ARG A C 1
ATOM 648 O O . ARG A 1 81 ? -9.428 6.742 3.629 1.00 88.94 81 ARG A O 1
ATOM 655 N N . ASN A 1 82 ? -8.082 6.162 5.345 1.00 91.06 82 ASN A N 1
ATOM 656 C CA . ASN A 1 82 ? -8.922 6.595 6.457 1.00 91.06 82 ASN A CA 1
ATOM 657 C C . ASN A 1 82 ? -10.240 5.818 6.596 1.00 91.06 82 ASN A C 1
ATOM 659 O O . ASN A 1 82 ? -11.149 6.296 7.274 1.00 91.06 82 ASN A O 1
ATOM 663 N N . GLN A 1 83 ? -10.381 4.636 5.992 1.00 93.06 83 GLN A N 1
ATOM 664 C CA . GLN A 1 83 ? -11.574 3.813 6.201 1.00 93.06 83 GLN A CA 1
ATOM 665 C C . GLN A 1 83 ? -11.503 3.160 7.578 1.00 93.06 83 GLN A C 1
ATOM 667 O O . GLN A 1 83 ? -10.461 2.632 7.958 1.00 93.06 83 GLN A O 1
ATOM 672 N N . VAL A 1 84 ? -12.612 3.201 8.314 1.00 92.62 84 VAL A N 1
ATOM 673 C CA . VAL A 1 84 ? -12.722 2.663 9.672 1.00 92.62 84 VAL A CA 1
ATOM 674 C C . VAL A 1 84 ? -13.462 1.336 9.623 1.00 92.62 84 VAL A C 1
ATOM 676 O O . VAL A 1 84 ? -14.573 1.254 9.089 1.00 92.62 84 VAL A O 1
ATOM 679 N N . TYR A 1 85 ? -12.862 0.316 10.222 1.00 92.50 85 TYR A N 1
ATOM 680 C CA . TYR A 1 85 ? -13.376 -1.042 10.299 1.00 92.50 85 TYR A CA 1
ATOM 681 C C . TYR A 1 85 ? -13.573 -1.472 11.757 1.00 92.50 85 TYR A C 1
ATOM 683 O O . TYR A 1 85 ? -12.943 -0.948 12.681 1.00 92.50 85 TYR A O 1
ATOM 691 N N . THR A 1 86 ? -14.430 -2.468 11.967 1.00 90.88 86 THR A N 1
ATOM 692 C CA . THR A 1 86 ? -14.511 -3.204 13.236 1.00 90.88 86 THR A CA 1
ATOM 693 C C . THR A 1 86 ? -13.192 -3.909 13.555 1.00 90.88 86 THR A C 1
ATOM 695 O O . THR A 1 86 ? -12.511 -4.370 12.645 1.00 90.88 86 THR A O 1
ATOM 698 N N . TYR A 1 87 ? -12.884 -4.094 14.842 1.00 89.31 87 TYR A N 1
ATOM 699 C CA . TYR A 1 87 ? -11.697 -4.835 15.301 1.00 89.31 87 TYR A CA 1
ATOM 700 C C . TYR A 1 87 ? -11.766 -6.363 15.079 1.00 89.31 87 TYR A C 1
ATOM 702 O O . TYR A 1 87 ? -10.858 -7.097 15.451 1.00 89.31 87 TYR A O 1
ATOM 710 N N . ASP A 1 88 ? -12.846 -6.869 14.480 1.00 87.12 88 ASP A N 1
ATOM 711 C CA . ASP A 1 88 ? -12.942 -8.269 14.067 1.00 87.12 88 ASP A CA 1
ATOM 712 C C . ASP A 1 88 ? -11.943 -8.552 12.930 1.00 87.12 88 ASP A C 1
ATOM 714 O O . ASP A 1 88 ? -12.158 -8.136 11.792 1.00 87.12 88 ASP A O 1
ATOM 718 N N . LEU A 1 89 ? -10.843 -9.241 13.252 1.00 83.94 89 LEU A N 1
ATOM 719 C CA . LEU A 1 89 ? -9.772 -9.579 12.309 1.00 83.94 89 LEU A CA 1
ATOM 720 C C . LEU A 1 89 ? -10.177 -10.663 11.301 1.00 83.94 89 LEU A C 1
ATOM 722 O O . LEU A 1 89 ? -9.601 -10.726 10.216 1.00 83.94 89 LEU A O 1
ATOM 726 N N . GLU A 1 90 ? -11.148 -11.517 11.635 1.00 84.56 90 GLU A N 1
ATOM 727 C CA . GLU A 1 90 ? -11.622 -12.557 10.717 1.00 84.56 90 GLU A CA 1
ATOM 728 C C . GLU A 1 90 ? -12.591 -11.975 9.686 1.00 84.56 90 GLU A C 1
ATOM 730 O O . GLU A 1 90 ? -12.590 -12.381 8.519 1.00 84.56 90 GLU A O 1
ATOM 735 N N . LYS A 1 91 ? -13.432 -11.025 10.116 1.00 85.12 91 LYS A N 1
ATOM 736 C CA . LYS A 1 91 ? -14.453 -10.378 9.280 1.00 85.12 91 LYS A CA 1
ATOM 737 C C . LYS A 1 91 ? -14.525 -8.867 9.532 1.00 85.12 91 LYS A C 1
ATOM 739 O O . LYS A 1 91 ? -15.541 -8.368 10.031 1.00 85.12 91 LYS A O 1
ATOM 744 N N . PRO A 1 92 ? -13.495 -8.105 9.127 1.00 87.56 92 PRO A N 1
ATOM 745 C CA . PRO A 1 92 ? -13.500 -6.661 9.293 1.00 87.56 92 PRO A CA 1
ATOM 746 C C . PRO A 1 92 ? -14.618 -6.049 8.450 1.00 87.56 92 PRO A C 1
ATOM 748 O O . PRO A 1 92 ? -14.677 -6.209 7.230 1.00 87.56 92 PRO A O 1
ATOM 751 N N . THR A 1 93 ? -15.524 -5.335 9.109 1.00 89.69 93 THR A N 1
ATOM 752 C CA . THR A 1 93 ? -16.642 -4.651 8.460 1.00 89.69 93 THR A CA 1
ATOM 753 C C . THR A 1 93 ? -16.361 -3.161 8.436 1.00 89.69 93 THR A C 1
ATOM 755 O O . THR A 1 93 ? -16.048 -2.586 9.475 1.00 89.69 93 THR A O 1
ATOM 758 N N . ILE A 1 94 ? -16.484 -2.528 7.268 1.00 91.31 94 ILE A N 1
ATOM 759 C CA . ILE A 1 94 ? -16.349 -1.072 7.146 1.00 91.31 94 ILE A CA 1
ATOM 760 C C . ILE A 1 94 ? -17.560 -0.414 7.808 1.00 91.31 94 ILE A C 1
ATOM 762 O O . ILE A 1 94 ? -18.703 -0.696 7.446 1.00 91.31 94 ILE A O 1
ATOM 766 N N . ILE A 1 95 ? -17.305 0.489 8.748 1.00 91.75 95 ILE A N 1
ATOM 767 C CA . ILE A 1 95 ? -18.337 1.175 9.536 1.00 91.75 95 ILE A CA 1
ATOM 768 C C . ILE A 1 95 ? -18.301 2.695 9.379 1.00 91.75 95 ILE A C 1
ATOM 770 O O . ILE A 1 95 ? -19.239 3.364 9.812 1.00 91.75 95 ILE A O 1
ATOM 774 N N . GLY A 1 96 ? -17.246 3.254 8.783 1.00 93.06 96 GLY A N 1
ATOM 775 C CA . GLY A 1 96 ? -17.117 4.698 8.639 1.00 93.06 96 GLY A CA 1
ATOM 776 C C . GLY A 1 96 ? -15.790 5.166 8.056 1.00 93.06 96 GLY A C 1
ATOM 777 O O . GLY A 1 96 ? -15.043 4.397 7.452 1.00 93.06 96 GLY A O 1
ATOM 778 N N . GLU A 1 97 ? -15.508 6.448 8.267 1.00 94.06 97 GLU A N 1
ATOM 779 C CA . GLU A 1 97 ? -14.288 7.131 7.835 1.00 94.06 97 GLU A CA 1
ATOM 780 C C . GLU A 1 97 ? -13.728 8.000 8.972 1.00 94.06 97 GLU A C 1
ATOM 782 O O . GLU A 1 97 ? -14.483 8.656 9.697 1.00 94.06 97 GLU A O 1
ATOM 787 N N . LYS A 1 98 ? -12.401 8.009 9.134 1.00 91.81 98 LYS A N 1
ATOM 788 C CA . LYS A 1 98 ? -11.691 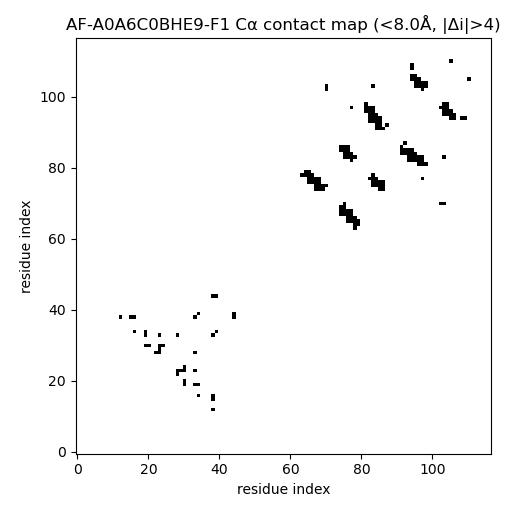8.868 10.081 1.00 91.81 98 LYS A CA 1
ATOM 789 C C . LYS A 1 98 ? -11.439 10.231 9.439 1.00 91.81 98 LYS A C 1
ATOM 791 O O . LYS A 1 98 ? -10.828 10.332 8.379 1.00 91.81 98 LYS A O 1
ATOM 796 N N . LEU A 1 99 ? -11.877 11.288 10.107 1.00 91.19 99 LEU A N 1
ATOM 797 C CA . LEU A 1 99 ? -11.698 12.663 9.661 1.00 91.19 99 LEU A CA 1
ATOM 798 C C . LEU A 1 99 ? -10.339 13.228 10.113 1.00 91.19 99 LEU A C 1
ATOM 800 O O . LEU A 1 99 ? -9.654 12.685 10.987 1.00 91.19 99 LEU A O 1
ATOM 804 N N . ILE A 1 100 ? -9.934 14.337 9.487 1.00 87.94 100 ILE A N 1
ATOM 805 C CA . ILE A 1 100 ? -8.645 15.012 9.738 1.00 87.94 100 ILE A CA 1
ATOM 806 C C . ILE A 1 100 ? -8.554 15.521 11.185 1.00 87.94 100 ILE A C 1
ATOM 808 O O . ILE A 1 100 ? -7.474 15.536 11.768 1.00 87.94 100 ILE A O 1
ATOM 812 N N . ASP A 1 101 ? -9.690 15.889 11.775 1.00 87.31 101 ASP A N 1
ATOM 813 C CA . ASP A 1 101 ? -9.810 16.352 13.161 1.00 87.31 101 ASP A CA 1
ATOM 814 C C . ASP A 1 101 ? -9.755 15.214 14.201 1.00 87.31 101 ASP A C 1
ATOM 816 O O . ASP A 1 101 ? -9.819 15.471 15.401 1.00 87.31 101 ASP A O 1
ATOM 820 N N . GLY A 1 102 ? -9.624 13.959 13.756 1.00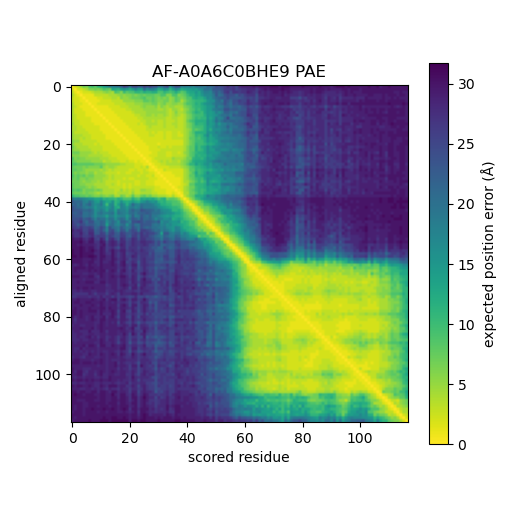 84.50 102 GLY A N 1
ATOM 821 C CA . GLY A 1 102 ? -9.620 12.780 14.621 1.00 84.50 102 GLY A CA 1
ATOM 822 C C . GLY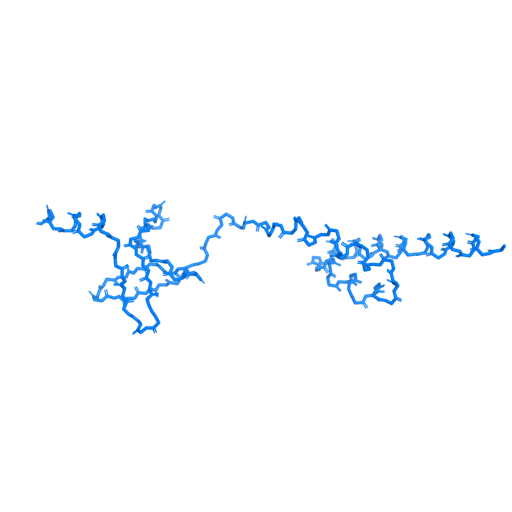 A 1 102 ? -11.013 12.273 14.997 1.00 84.50 102 GLY A C 1
ATOM 823 O O . GLY A 1 102 ? -11.122 11.306 15.740 1.00 84.50 102 GLY A O 1
ATOM 824 N N . SER A 1 103 ? -12.091 12.869 14.490 1.00 88.75 103 SER A N 1
ATOM 825 C CA . SER A 1 103 ? -13.430 12.304 14.667 1.00 88.75 103 SER A CA 1
ATOM 826 C C . SER A 1 103 ? -13.685 11.140 13.700 1.00 88.75 103 SER A C 1
ATOM 828 O O . SER A 1 103 ? -13.021 10.998 12.671 1.00 88.75 103 SER A O 1
ATOM 830 N N . VAL A 1 104 ? -14.649 10.279 14.035 1.00 89.25 104 VAL A N 1
ATOM 831 C CA . VAL A 1 104 ? -15.087 9.175 13.170 1.00 89.25 104 VAL A CA 1
ATOM 832 C C . VAL A 1 104 ? -16.488 9.471 12.657 1.00 89.25 104 VAL A C 1
ATOM 834 O O . VAL A 1 104 ? -17.425 9.650 13.436 1.00 89.25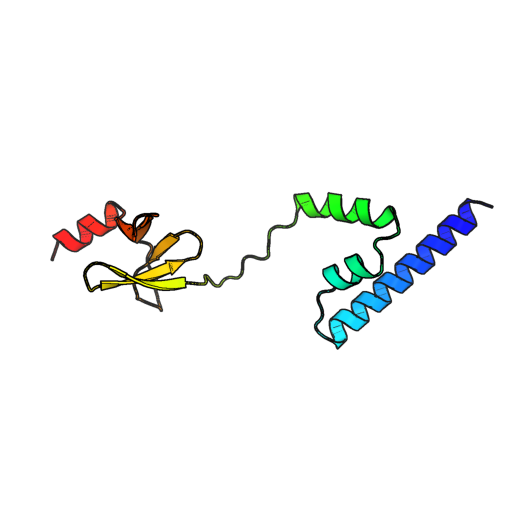 104 VAL A O 1
ATOM 837 N N . LYS A 1 105 ? -16.642 9.489 11.333 1.00 91.12 105 LYS A N 1
ATOM 838 C CA . LYS A 1 105 ? -17.938 9.586 10.667 1.00 91.12 105 LYS A CA 1
ATOM 839 C C . LYS A 1 105 ? -18.451 8.184 10.360 1.00 91.12 105 LYS A C 1
ATOM 841 O O . LYS A 1 105 ? -17.968 7.535 9.435 1.00 91.12 105 LYS A O 1
ATOM 846 N N . PHE A 1 106 ? -19.439 7.729 11.121 1.00 90.19 106 PHE A N 1
ATOM 847 C CA . PHE A 1 106 ? -20.070 6.430 10.895 1.00 90.19 106 PHE A CA 1
ATOM 848 C C . PHE A 1 106 ? -21.025 6.460 9.699 1.00 90.19 106 PHE A C 1
ATOM 850 O O . PHE A 1 106 ? -21.672 7.471 9.424 1.00 90.19 106 PHE A O 1
ATOM 857 N N . PHE A 1 107 ? -21.125 5.335 8.996 1.00 89.31 107 PHE A N 1
ATOM 858 C CA . PHE A 1 107 ? -22.141 5.125 7.971 1.00 89.31 107 PHE A CA 1
ATOM 859 C C . PHE A 1 107 ? -23.506 4.862 8.614 1.00 89.31 107 PHE A C 1
ATOM 861 O O . PHE A 1 107 ? -23.602 4.190 9.643 1.00 89.31 107 PHE A O 1
ATOM 868 N N . ASP A 1 108 ? -24.576 5.337 7.972 1.00 74.06 108 ASP A N 1
ATOM 869 C CA . ASP A 1 108 ? -25.945 5.263 8.508 1.00 74.06 108 ASP A CA 1
ATOM 870 C C . ASP A 1 108 ? -26.391 3.831 8.849 1.00 74.06 108 ASP A C 1
ATOM 872 O O . ASP A 1 108 ? -27.126 3.617 9.812 1.00 74.06 108 ASP A O 1
ATOM 876 N N . GLY A 1 109 ? -25.904 2.833 8.104 1.00 67.12 109 GLY A N 1
ATOM 877 C CA . GLY A 1 109 ? -26.201 1.421 8.356 1.00 67.12 109 GLY A CA 1
ATOM 878 C C . GLY A 1 109 ? -25.643 0.890 9.681 1.00 67.12 109 GLY A C 1
ATOM 879 O O . GLY A 1 109 ? -26.255 0.016 10.285 1.00 67.12 109 GLY A O 1
ATOM 880 N N . TYR A 1 110 ? -24.531 1.439 10.180 1.00 72.06 110 TYR A N 1
ATOM 881 C CA . TYR A 1 110 ? -23.930 1.010 11.448 1.00 72.06 110 TYR A CA 1
ATOM 882 C C . TYR A 1 110 ? -24.655 1.607 12.664 1.00 72.06 110 TYR A C 1
ATOM 884 O O . TYR A 1 110 ? -24.896 0.914 13.653 1.00 72.06 110 TYR A O 1
ATOM 892 N N . LEU A 1 111 ? -25.076 2.873 12.572 1.00 64.12 111 LEU A N 1
ATOM 893 C CA . LEU A 1 111 ? -25.824 3.555 13.637 1.00 64.12 111 LEU A CA 1
ATOM 894 C C . LEU A 1 111 ? -27.173 2.874 13.927 1.00 64.12 111 LEU A C 1
ATOM 896 O O . LEU A 1 111 ? -27.600 2.801 15.078 1.00 64.12 111 LEU A O 1
ATOM 900 N N . GLN A 1 112 ? -27.821 2.314 12.902 1.00 60.38 112 GLN A N 1
ATOM 901 C CA . GLN A 1 112 ? -29.074 1.569 13.063 1.00 60.38 112 GLN A CA 1
ATOM 902 C C . GLN A 1 112 ? -28.895 0.238 13.811 1.00 60.38 112 GLN A C 1
ATOM 904 O O . GLN A 1 112 ? -29.802 -0.169 14.532 1.00 60.38 112 GLN A O 1
ATOM 909 N N . MET A 1 113 ? -27.737 -0.421 13.687 1.00 59.66 113 MET A N 1
ATOM 910 C CA . MET A 1 113 ? -27.452 -1.690 14.374 1.00 59.66 113 MET A CA 1
ATOM 911 C C . MET A 1 113 ? -27.125 -1.499 15.862 1.00 59.66 113 MET A C 1
ATOM 913 O O . MET A 1 113 ? -27.408 -2.384 16.666 1.00 59.66 113 MET A O 1
ATOM 917 N N . GLN A 1 114 ? -26.552 -0.352 16.240 1.00 59.66 114 GLN A N 1
ATOM 918 C CA . GLN A 1 114 ? -26.258 -0.021 17.641 1.00 59.66 114 GLN A CA 1
ATOM 919 C C . GLN A 1 114 ? -27.520 0.383 18.421 1.00 59.66 114 GLN A C 1
ATOM 921 O O . GLN A 1 114 ? -27.649 0.033 19.586 1.00 59.66 114 GLN A O 1
ATOM 926 N N . ASN A 1 115 ? -28.483 1.045 17.770 1.00 58.00 115 ASN A N 1
ATOM 927 C CA . ASN A 1 115 ? -29.734 1.497 18.400 1.00 58.00 115 ASN A CA 1
ATOM 928 C C . ASN A 1 115 ? -30.795 0.392 18.593 1.00 58.00 115 ASN A C 1
ATOM 930 O O . ASN A 1 115 ? -31.910 0.685 19.018 1.00 58.00 115 ASN A O 1
ATOM 934 N N . GLN A 1 116 ? -30.483 -0.861 18.246 1.00 53.56 116 GLN A N 1
ATOM 935 C CA . GLN A 1 116 ? -31.356 -2.027 18.458 1.00 53.56 116 GLN A CA 1
ATOM 936 C C . GLN A 1 116 ? -30.886 -2.934 19.611 1.00 53.56 116 GLN A C 1
ATOM 938 O O . GLN A 1 116 ? -31.414 -4.034 19.779 1.00 53.56 116 GLN A O 1
ATOM 943 N N . ARG A 1 117 ? -29.893 -2.492 20.388 1.00 45.84 117 ARG A N 1
ATOM 944 C CA . ARG A 1 117 ? -29.458 -3.119 21.643 1.00 45.84 117 ARG A CA 1
ATOM 945 C C . ARG A 1 117 ? -29.896 -2.274 22.829 1.00 45.84 117 ARG A C 1
ATOM 947 O O . ARG A 1 117 ? -30.171 -2.893 23.878 1.00 45.84 117 ARG A O 1
#

Sequence (117 aa):
MDAIAKSLNQAFINEKVNLLHTIAEDYGLDVDELLAKYVTNDKSVAKYAKMKKSYAKKKKSDYVEAEEYTYNNITYLVDGRNQVYTYDLEKPTIIGEKLIDGSVKFFDGYLQMQNQR